Protein AF-A0A9X3LKN4-F1 (afdb_monomer)

InterPro domains:
  IPR026369 CxxC-20-CxxC putative zinc finger [TIGR04104] (4-96)

Organism: NCBI:txid365346

Sequence (99 aa):
MGIQKCERCTHRFSWSKIYKSNTYLYKPIKCSQCGTEHRVLYTSRIVASIMVVLPIYLLGFFLASQWEISTGYTILSMVSIGIISTLILPYVMKYQAIN

Structure (mmCIF, N/CA/C/O backbone):
data_AF-A0A9X3LKN4-F1
#
_entry.id   AF-A0A9X3LKN4-F1
#
loop_
_atom_site.group_PDB
_atom_site.id
_atom_site.type_symbol
_atom_site.label_atom_id
_atom_site.label_alt_id
_atom_site.label_comp_id
_atom_site.label_asym_id
_atom_site.label_entity_id
_atom_site.label_seq_id
_atom_site.pdbx_PDB_ins_code
_atom_site.Cartn_x
_atom_site.Cartn_y
_atom_site.Cartn_z
_atom_site.occupancy
_atom_site.B_iso_or_equiv
_atom_site.auth_seq_id
_atom_site.auth_comp_id
_atom_site.auth_asym_id
_atom_site.auth_atom_id
_atom_site.pdbx_PDB_model_num
ATOM 1 N N . MET A 1 1 ? -16.111 4.108 -2.779 1.00 44.94 1 MET A N 1
ATOM 2 C CA . MET A 1 1 ? -14.979 3.585 -1.979 1.00 44.94 1 MET A CA 1
ATOM 3 C C . MET A 1 1 ? -14.652 4.612 -0.912 1.00 44.94 1 MET A C 1
ATOM 5 O O . MET A 1 1 ? -14.594 5.789 -1.232 1.00 44.94 1 MET A O 1
ATOM 9 N N . GLY A 1 2 ? -14.527 4.210 0.347 1.00 64.69 2 GLY A N 1
ATOM 10 C CA . GLY A 1 2 ? -14.252 5.122 1.455 1.00 64.69 2 GLY A CA 1
ATOM 11 C C . GLY A 1 2 ? -13.383 4.423 2.485 1.00 64.69 2 GLY A C 1
ATOM 12 O O . GLY A 1 2 ? -13.373 3.196 2.541 1.00 64.69 2 GLY A O 1
ATOM 13 N N . ILE A 1 3 ? -12.640 5.200 3.271 1.00 76.12 3 ILE A N 1
ATOM 14 C CA . ILE A 1 3 ? -11.796 4.658 4.336 1.00 76.12 3 ILE A CA 1
ATOM 15 C C . ILE A 1 3 ? -12.630 3.773 5.269 1.00 76.12 3 ILE A C 1
ATOM 17 O O . ILE A 1 3 ? -13.746 4.133 5.657 1.00 76.12 3 ILE A O 1
ATOM 21 N N . GLN A 1 4 ? -12.064 2.616 5.615 1.00 81.50 4 GLN A N 1
ATOM 22 C CA . GLN A 1 4 ? -12.700 1.630 6.477 1.00 81.50 4 GLN A CA 1
ATOM 23 C C . GLN A 1 4 ? -13.086 2.211 7.839 1.00 81.50 4 GLN A C 1
ATOM 25 O O . GLN A 1 4 ? -12.405 3.073 8.408 1.00 81.50 4 GLN A O 1
ATOM 30 N N . LYS A 1 5 ? -14.200 1.707 8.365 1.00 86.81 5 LYS A N 1
ATOM 31 C CA . LYS A 1 5 ? -14.725 2.046 9.687 1.00 86.81 5 LYS A CA 1
ATOM 32 C C . LYS A 1 5 ? -14.560 0.855 10.618 1.00 86.81 5 LYS A C 1
ATOM 34 O O . LYS A 1 5 ? -14.549 -0.289 10.179 1.00 86.81 5 LYS A O 1
ATOM 39 N N . CYS A 1 6 ? -14.465 1.131 11.908 1.00 85.25 6 CYS A N 1
ATOM 40 C CA . CYS A 1 6 ? -14.555 0.110 12.936 1.00 85.25 6 CYS A CA 1
ATOM 41 C C . CYS A 1 6 ? -15.936 -0.562 12.883 1.00 85.25 6 CYS A C 1
ATOM 43 O O . CYS A 1 6 ? -16.952 0.126 12.948 1.00 85.25 6 CYS A O 1
ATOM 45 N N . GLU A 1 7 ? -15.976 -1.892 12.815 1.00 85.56 7 GLU A N 1
ATOM 46 C CA . GLU A 1 7 ? -17.226 -2.669 12.819 1.00 85.56 7 GLU A CA 1
ATOM 47 C C . GLU A 1 7 ? -18.029 -2.506 14.120 1.00 85.56 7 GLU A C 1
ATOM 49 O O . GLU A 1 7 ? -19.251 -2.584 14.095 1.00 85.56 7 GLU A O 1
ATOM 54 N N . ARG A 1 8 ? -17.363 -2.227 15.252 1.00 86.00 8 ARG A N 1
ATOM 55 C CA . ARG A 1 8 ? -18.011 -2.144 16.571 1.00 86.00 8 ARG A CA 1
ATOM 56 C C . ARG A 1 8 ? -18.550 -0.755 16.909 1.00 86.00 8 ARG A C 1
ATOM 58 O O . ARG A 1 8 ? -19.656 -0.641 17.416 1.00 86.00 8 ARG A O 1
ATOM 65 N N . CYS A 1 9 ? -17.768 0.300 16.673 1.00 87.38 9 CYS A N 1
ATOM 66 C CA . CYS A 1 9 ? -18.143 1.669 17.057 1.00 87.38 9 CYS A CA 1
ATOM 67 C C . CYS A 1 9 ? -18.321 2.620 15.872 1.00 87.38 9 CYS A C 1
ATOM 69 O O . CYS A 1 9 ? -18.522 3.814 16.071 1.00 87.38 9 CYS A O 1
ATOM 71 N N . THR A 1 10 ? -18.217 2.126 14.633 1.00 86.69 10 THR A N 1
ATOM 72 C CA . THR A 1 10 ? -18.340 2.900 13.379 1.00 86.69 10 THR A CA 1
ATOM 73 C C . THR A 1 10 ? -17.326 4.037 13.194 1.00 86.69 10 THR A C 1
ATOM 75 O O . THR A 1 10 ? -17.366 4.753 12.189 1.00 86.69 10 THR A O 1
ATOM 78 N N . HIS A 1 11 ? -16.367 4.175 14.115 1.00 87.56 11 HIS A N 1
ATOM 79 C CA . HIS A 1 11 ? -15.295 5.158 14.033 1.00 87.56 11 HIS A CA 1
ATOM 80 C C . HIS A 1 11 ? -14.474 4.952 12.756 1.00 87.56 11 HIS A C 1
ATOM 82 O O . HIS A 1 11 ? -14.018 3.843 12.474 1.00 87.56 11 HIS A O 1
ATOM 88 N N . ARG A 1 12 ? -14.286 6.016 11.970 1.00 86.25 12 ARG A N 1
ATOM 89 C CA . ARG A 1 12 ? -13.453 5.972 10.760 1.00 86.25 12 ARG A CA 1
ATOM 90 C C . ARG A 1 12 ? -11.992 5.831 11.162 1.00 86.25 12 ARG A C 1
ATOM 92 O O . ARG A 1 12 ? -11.500 6.612 11.972 1.00 86.25 12 ARG A O 1
ATOM 99 N N . PHE A 1 13 ? -11.289 4.866 10.578 1.00 85.88 13 PHE A N 1
ATOM 100 C CA . PHE A 1 13 ? -9.840 4.812 10.729 1.00 85.88 13 PHE A CA 1
ATOM 101 C C . PHE A 1 13 ? -9.189 5.988 9.999 1.00 85.88 13 PHE A C 1
ATOM 103 O O . PHE A 1 13 ? -9.772 6.566 9.086 1.00 85.88 13 PHE A O 1
ATOM 110 N N . SER A 1 14 ? -7.973 6.365 10.390 1.00 84.62 14 SER A N 1
ATOM 111 C CA . SER A 1 14 ? -7.188 7.304 9.593 1.00 84.62 14 SER A CA 1
ATOM 112 C C . SER A 1 14 ? -6.488 6.565 8.453 1.00 84.62 14 SER A C 1
ATOM 114 O O . SER A 1 14 ? -6.007 5.441 8.627 1.00 84.62 14 SER A O 1
ATOM 116 N N . TRP A 1 15 ? -6.384 7.219 7.295 1.00 83.69 15 TRP A N 1
ATOM 117 C CA . TRP A 1 15 ? -5.643 6.699 6.141 1.00 83.69 15 TRP A CA 1
ATOM 118 C C . TRP A 1 15 ? -4.203 6.317 6.517 1.00 83.69 15 TRP A C 1
ATOM 120 O O . TRP A 1 15 ? -3.741 5.226 6.194 1.00 83.69 15 TRP A O 1
ATOM 130 N N . SER A 1 16 ? -3.533 7.160 7.311 1.00 81.25 16 SER A N 1
ATOM 131 C CA . SER A 1 16 ? -2.164 6.928 7.788 1.00 81.25 16 SER A CA 1
ATOM 132 C C . SER A 1 16 ? -2.025 5.677 8.658 1.00 81.25 16 SER A C 1
ATOM 134 O O . SER A 1 16 ? -1.005 4.992 8.595 1.00 81.25 16 SER A O 1
ATOM 136 N N . LYS A 1 17 ? -3.046 5.339 9.455 1.00 82.81 17 LYS A N 1
ATOM 137 C CA . LYS A 1 17 ? -3.035 4.154 10.324 1.00 82.81 17 LYS A CA 1
ATOM 138 C C . LYS A 1 17 ? -3.201 2.869 9.518 1.00 82.81 17 LYS A C 1
ATOM 140 O O . LYS A 1 17 ? -2.521 1.888 9.809 1.00 82.81 17 LYS A O 1
ATOM 145 N N . ILE A 1 18 ? -4.041 2.904 8.483 1.00 82.44 18 ILE A N 1
ATOM 146 C CA . ILE A 1 18 ? -4.201 1.811 7.515 1.00 82.44 18 ILE A CA 1
ATOM 147 C C . ILE A 1 18 ? -2.914 1.621 6.708 1.00 82.44 18 ILE A C 1
ATOM 149 O O . ILE A 1 18 ? -2.394 0.510 6.636 1.00 82.44 18 ILE A O 1
ATOM 153 N N . TYR A 1 19 ? -2.353 2.710 6.180 1.00 81.75 19 TYR A N 1
ATOM 154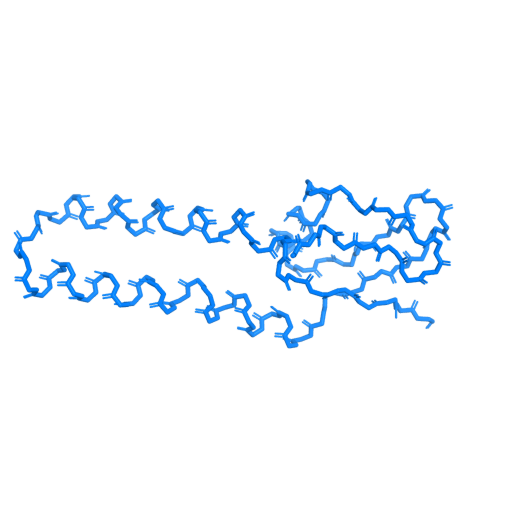 C CA . TYR A 1 19 ? -1.094 2.680 5.442 1.00 81.75 19 TYR A CA 1
ATOM 155 C C . TYR A 1 19 ? 0.041 2.095 6.293 1.00 81.75 19 TYR A C 1
ATOM 157 O O . TYR A 1 19 ? 0.674 1.124 5.891 1.00 81.75 19 TYR A O 1
ATOM 165 N N . LYS A 1 20 ? 0.228 2.591 7.525 1.00 82.50 20 LYS A N 1
ATOM 166 C CA . LYS A 1 20 ? 1.253 2.081 8.447 1.00 82.50 20 LYS A CA 1
ATOM 167 C C . LYS A 1 20 ? 1.038 0.605 8.792 1.00 82.50 20 LYS A C 1
ATOM 169 O O . LYS A 1 20 ? 1.999 -0.153 8.816 1.00 82.50 20 LYS A O 1
ATOM 174 N N . SER A 1 21 ? -0.203 0.183 9.033 1.00 82.38 21 SER A N 1
ATOM 175 C CA . SER A 1 21 ? -0.539 -1.232 9.253 1.00 82.38 21 SER A CA 1
ATOM 176 C C . SER A 1 21 ? -0.104 -2.104 8.076 1.00 82.38 21 SER A C 1
ATOM 178 O O . SER A 1 21 ? 0.510 -3.147 8.287 1.00 82.38 21 SER A O 1
ATOM 180 N N . ASN A 1 22 ? -0.356 -1.649 6.849 1.00 77.75 22 ASN A N 1
ATOM 181 C CA . ASN A 1 22 ? 0.028 -2.359 5.638 1.00 77.75 22 ASN A CA 1
ATOM 182 C C . ASN A 1 22 ? 1.548 -2.434 5.451 1.00 77.75 22 ASN A C 1
ATOM 184 O O . ASN A 1 22 ? 2.076 -3.515 5.207 1.00 77.75 22 ASN A O 1
ATOM 188 N N . THR A 1 23 ? 2.258 -1.314 5.627 1.00 77.38 23 THR A N 1
ATOM 189 C CA . THR A 1 23 ? 3.725 -1.255 5.499 1.00 77.38 23 THR A CA 1
ATOM 190 C C . THR A 1 23 ? 4.435 -2.102 6.561 1.00 77.38 23 THR A C 1
ATOM 192 O O . THR A 1 23 ? 5.465 -2.704 6.277 1.00 77.38 23 THR A O 1
ATOM 195 N N . TYR A 1 24 ? 3.875 -2.216 7.770 1.00 80.88 24 TYR A N 1
ATOM 196 C CA . TYR A 1 24 ? 4.396 -3.073 8.843 1.00 80.88 24 TYR A CA 1
ATOM 197 C C . TYR A 1 24 ? 3.780 -4.486 8.814 1.00 80.88 24 TYR A C 1
ATOM 199 O O . TYR A 1 24 ? 3.206 -4.935 9.806 1.00 80.88 24 TYR A O 1
ATOM 207 N N . LEU A 1 25 ? 3.890 -5.197 7.684 1.00 76.44 25 LEU A N 1
ATOM 208 C CA . LEU A 1 25 ? 3.458 -6.601 7.538 1.00 76.44 25 LEU A CA 1
ATOM 209 C C . LEU A 1 25 ? 1.981 -6.867 7.917 1.00 76.44 25 LEU A C 1
ATOM 211 O O . LEU A 1 25 ? 1.651 -7.878 8.537 1.00 76.44 25 LEU A O 1
ATOM 215 N N . TYR A 1 26 ? 1.059 -5.986 7.524 1.00 78.06 26 TYR A N 1
ATOM 216 C CA . TYR A 1 26 ? -0.378 -6.143 7.807 1.00 78.06 26 TYR A CA 1
ATOM 217 C C . TYR A 1 26 ? -0.712 -6.251 9.309 1.00 78.06 26 TYR A C 1
ATOM 219 O O . TYR A 1 26 ? -1.627 -6.992 9.692 1.00 78.06 26 TYR A O 1
ATOM 227 N N . LYS A 1 27 ? 0.028 -5.534 10.167 1.00 83.00 27 LYS A N 1
ATOM 228 C CA . LYS A 1 27 ? -0.179 -5.547 11.623 1.00 83.00 27 LYS A CA 1
ATOM 229 C C . LYS A 1 27 ? -1.630 -5.171 11.973 1.00 83.00 27 LYS A C 1
ATOM 231 O O . LYS A 1 27 ? -2.152 -4.230 11.367 1.00 83.00 27 LYS A O 1
ATOM 236 N N . PRO A 1 28 ? -2.285 -5.843 12.940 1.00 85.19 28 PRO A N 1
ATOM 237 C CA . PRO A 1 28 ? -3.648 -5.506 13.341 1.00 85.19 28 PRO A CA 1
ATOM 238 C C . PRO A 1 28 ? -3.788 -4.036 13.751 1.00 85.19 28 PRO A C 1
ATOM 240 O O . PRO A 1 28 ? -2.905 -3.454 14.387 1.00 85.19 28 PRO A O 1
ATOM 243 N N . ILE A 1 29 ? -4.913 -3.430 13.386 1.00 87.19 29 ILE A N 1
ATOM 244 C CA . ILE A 1 29 ? -5.255 -2.055 13.738 1.00 87.19 29 ILE A CA 1
ATOM 245 C C . ILE A 1 29 ? -6.131 -2.077 14.983 1.00 87.19 29 ILE A C 1
ATOM 247 O O . ILE A 1 29 ? -7.262 -2.547 14.941 1.00 87.19 29 ILE A O 1
ATOM 251 N N . LYS A 1 30 ? -5.646 -1.491 16.076 1.00 88.50 30 LYS A N 1
ATOM 252 C CA . LYS A 1 30 ? -6.458 -1.265 17.275 1.00 88.50 30 LYS A CA 1
ATOM 253 C C . LYS A 1 30 ? -7.268 0.025 17.154 1.00 88.50 30 LYS A C 1
ATOM 255 O O . LYS A 1 30 ? -6.697 1.089 16.883 1.00 88.50 30 LYS A O 1
ATOM 260 N N . CYS A 1 31 ? -8.582 -0.037 17.350 1.00 87.19 31 CYS A N 1
ATOM 261 C CA . CYS A 1 31 ? -9.450 1.138 17.362 1.00 87.19 31 CYS A CA 1
ATOM 262 C C . CYS A 1 31 ? -9.114 2.043 18.556 1.00 87.19 31 CYS A C 1
ATOM 264 O O . CYS A 1 31 ? -8.997 1.573 19.682 1.00 87.19 31 CYS A O 1
ATOM 266 N N . SER A 1 32 ? -8.959 3.347 18.316 1.00 87.25 32 SER A N 1
ATOM 267 C CA . SER A 1 32 ? -8.658 4.337 19.362 1.00 87.25 32 SER A CA 1
ATOM 268 C C . SER A 1 32 ? -9.852 4.651 20.263 1.00 87.25 32 SER A C 1
ATOM 270 O O . SER A 1 32 ? -9.646 5.145 21.360 1.00 87.25 32 SER A O 1
ATOM 272 N N . GLN A 1 33 ? -11.077 4.382 19.803 1.00 88.19 33 GLN A N 1
ATOM 273 C CA . GLN A 1 33 ? -12.306 4.687 20.542 1.00 88.19 33 GLN A CA 1
ATOM 274 C C . GLN A 1 33 ? -12.779 3.504 21.397 1.00 88.19 33 GLN A C 1
ATOM 276 O O . GLN A 1 33 ? -13.028 3.664 22.582 1.00 88.19 33 GLN A O 1
ATOM 281 N N . CYS A 1 34 ? -12.889 2.305 20.813 1.00 88.50 34 CYS A N 1
ATOM 282 C CA . CYS A 1 34 ? -13.425 1.126 21.512 1.00 88.50 34 CYS A CA 1
ATOM 283 C C . CYS A 1 34 ? -12.378 0.054 21.841 1.00 88.50 34 CYS A C 1
ATOM 285 O O . CYS A 1 34 ? -12.724 -0.980 22.401 1.00 88.50 34 CYS A O 1
ATOM 287 N N . GLY A 1 35 ? -11.117 0.240 21.438 1.00 86.38 35 GLY A N 1
ATOM 288 C CA . GLY A 1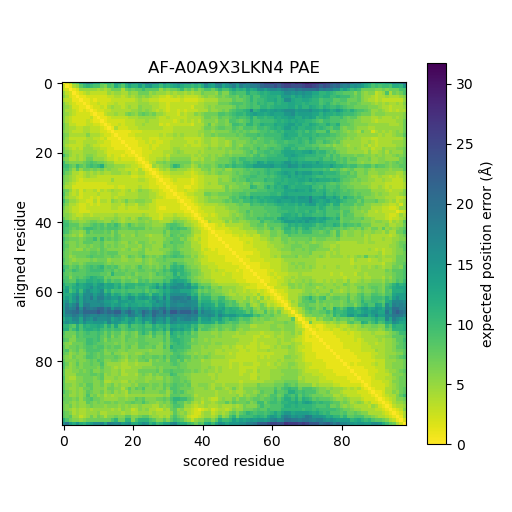 35 ? -10.048 -0.727 21.694 1.00 86.38 35 GLY A CA 1
ATOM 289 C C . GLY A 1 35 ? -10.114 -2.024 20.880 1.00 86.38 35 GLY A C 1
ATOM 290 O O . GLY A 1 35 ? -9.190 -2.822 20.994 1.00 86.38 35 GLY A O 1
ATOM 291 N N . THR A 1 36 ? -11.141 -2.234 20.047 1.00 89.06 36 THR A N 1
ATOM 292 C CA . THR A 1 36 ? -11.282 -3.435 19.206 1.00 89.06 36 THR A CA 1
ATOM 293 C C . THR A 1 36 ? -10.125 -3.564 18.222 1.00 89.06 36 THR A C 1
ATOM 295 O O . THR A 1 36 ? -9.747 -2.587 17.570 1.00 89.06 36 THR A O 1
ATOM 298 N N . GLU A 1 37 ? -9.567 -4.765 18.107 1.00 89.69 37 GLU A N 1
ATOM 299 C CA . GLU A 1 37 ? -8.520 -5.070 17.139 1.00 89.69 37 GLU A CA 1
ATOM 300 C C . GLU A 1 37 ? -9.122 -5.534 15.819 1.00 89.69 37 GLU A C 1
ATOM 302 O O . GLU A 1 37 ? -10.036 -6.351 15.781 1.00 89.69 37 GLU A O 1
ATOM 307 N N . HIS A 1 38 ? -8.595 -5.007 14.721 1.00 86.56 38 HIS A N 1
ATOM 308 C CA . HIS A 1 38 ? -9.034 -5.337 13.378 1.00 86.56 38 HIS A CA 1
ATOM 309 C C . HIS A 1 38 ? -7.871 -5.891 12.569 1.00 86.56 38 HIS A C 1
ATOM 311 O O . HIS A 1 38 ? -6.844 -5.224 12.408 1.00 86.56 38 HIS A O 1
ATOM 317 N N . ARG A 1 39 ? -8.035 -7.089 12.010 1.00 86.44 39 ARG A N 1
ATOM 318 C CA . ARG A 1 39 ? -7.036 -7.694 11.124 1.00 86.44 39 ARG A CA 1
ATOM 319 C C . ARG A 1 39 ? -7.393 -7.481 9.664 1.00 86.44 39 ARG A C 1
ATOM 321 O O . ARG A 1 39 ? -8.565 -7.465 9.291 1.00 86.44 39 ARG A O 1
ATOM 328 N N . VAL A 1 40 ? -6.363 -7.370 8.832 1.00 83.38 40 VAL A N 1
ATOM 329 C CA . VAL A 1 40 ? -6.520 -7.390 7.375 1.00 83.38 40 VAL A CA 1
ATOM 330 C C 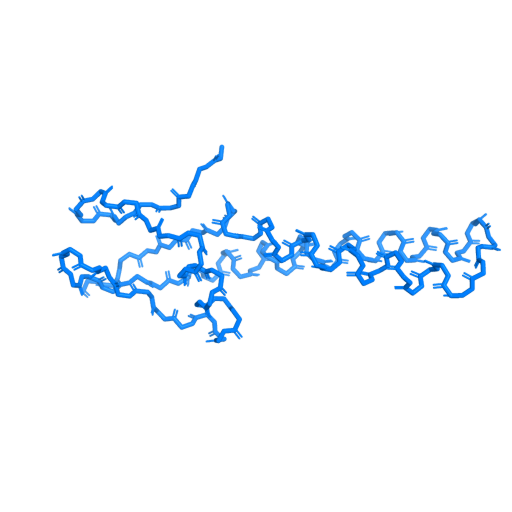. VAL A 1 40 ? -7.006 -8.774 6.954 1.00 83.38 40 V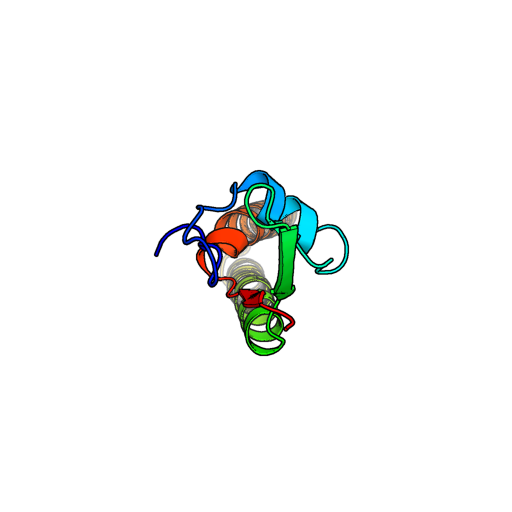AL A C 1
ATOM 332 O O . VAL A 1 40 ? -6.421 -9.786 7.351 1.00 83.38 40 VAL A O 1
ATOM 335 N N . LEU A 1 41 ? -8.055 -8.825 6.136 1.00 82.94 41 LEU A N 1
ATOM 336 C CA . LEU A 1 41 ? -8.530 -10.075 5.546 1.00 82.94 41 LEU A CA 1
ATOM 337 C C . LEU A 1 41 ? -7.495 -10.646 4.570 1.00 82.94 41 LEU A C 1
ATOM 339 O O . LEU A 1 41 ? -6.888 -9.910 3.795 1.00 82.94 41 LEU A O 1
ATOM 343 N N . TYR A 1 42 ? -7.339 -11.972 4.545 1.00 76.94 42 TYR A N 1
ATOM 344 C CA . TYR A 1 42 ? -6.446 -12.635 3.587 1.00 76.94 42 TYR A CA 1
ATOM 345 C C . TYR A 1 42 ? -6.835 -12.323 2.132 1.00 76.94 42 TYR A C 1
ATOM 347 O O . TYR A 1 42 ? -5.975 -12.033 1.304 1.00 76.94 42 TYR A O 1
ATOM 355 N N . THR A 1 43 ? -8.138 -12.250 1.847 1.00 77.81 43 THR A N 1
ATOM 356 C CA . THR A 1 43 ? -8.665 -11.822 0.543 1.00 77.81 43 THR A CA 1
ATOM 357 C C . THR A 1 43 ? -8.230 -10.405 0.178 1.00 77.81 43 THR A C 1
ATOM 359 O O . THR A 1 43 ? -7.866 -10.154 -0.966 1.00 77.81 43 THR A O 1
ATOM 362 N N . SER A 1 44 ? -8.176 -9.481 1.140 1.00 80.12 44 SER A N 1
ATOM 363 C CA . SER A 1 44 ? -7.651 -8.135 0.899 1.00 80.12 44 SER A CA 1
ATOM 364 C C . SER A 1 44 ? -6.156 -8.117 0.612 1.00 80.12 44 SER A C 1
ATOM 366 O O . SER A 1 44 ? -5.728 -7.274 -0.169 1.00 80.12 44 SER A O 1
ATOM 368 N N . ARG A 1 45 ? -5.374 -9.050 1.170 1.00 81.25 45 ARG A N 1
ATOM 369 C CA . ARG A 1 45 ? -3.953 -9.200 0.816 1.00 81.25 45 ARG A CA 1
ATOM 370 C C . ARG A 1 45 ? -3.793 -9.656 -0.633 1.00 81.25 45 ARG A C 1
ATOM 372 O O . ARG A 1 45 ? -3.001 -9.070 -1.357 1.00 81.25 45 ARG A O 1
ATOM 379 N N . ILE A 1 46 ? -4.595 -10.627 -1.076 1.00 82.69 46 ILE A N 1
ATOM 380 C CA . ILE A 1 46 ? -4.592 -11.088 -2.475 1.00 82.69 46 ILE A CA 1
ATOM 381 C C . ILE A 1 46 ? -4.981 -9.950 -3.420 1.00 82.69 46 ILE A C 1
ATOM 383 O O . ILE A 1 46 ? -4.277 -9.694 -4.393 1.00 82.69 46 ILE A O 1
ATOM 387 N N . VAL A 1 47 ? -6.070 -9.235 -3.122 1.00 84.19 47 VAL A N 1
ATOM 388 C CA . VAL A 1 47 ? -6.516 -8.100 -3.944 1.00 84.19 47 VAL A CA 1
ATOM 389 C C . VAL A 1 47 ? -5.438 -7.019 -4.005 1.00 84.19 47 VAL A C 1
ATOM 391 O O . VAL A 1 47 ? -5.159 -6.510 -5.085 1.00 84.19 47 VAL A O 1
ATOM 394 N N . ALA A 1 48 ? -4.790 -6.710 -2.878 1.00 81.62 48 ALA A N 1
ATOM 395 C CA . ALA A 1 48 ? -3.678 -5.767 -2.831 1.00 81.62 48 ALA A CA 1
ATOM 396 C C . ALA A 1 48 ? -2.508 -6.210 -3.722 1.00 81.62 48 ALA A C 1
ATOM 398 O O . ALA A 1 48 ? -2.000 -5.414 -4.507 1.00 81.62 48 ALA A O 1
ATOM 399 N N . SER A 1 49 ? -2.111 -7.483 -3.644 1.00 82.81 49 SER A N 1
ATOM 400 C CA . SER A 1 49 ? -1.042 -8.039 -4.476 1.00 82.81 49 SER A CA 1
ATOM 401 C C . SER A 1 49 ? -1.384 -7.984 -5.962 1.00 82.81 49 SER A C 1
ATOM 403 O O . SER A 1 49 ? -0.569 -7.508 -6.744 1.00 82.81 49 SER A O 1
ATOM 405 N N . ILE A 1 50 ? -2.591 -8.397 -6.357 1.00 86.44 50 ILE A N 1
ATOM 406 C CA . ILE A 1 50 ? -3.037 -8.332 -7.758 1.00 86.44 50 ILE A CA 1
ATOM 407 C C . ILE A 1 50 ? -3.040 -6.880 -8.244 1.00 86.44 50 ILE A C 1
ATOM 409 O O . ILE A 1 50 ? -2.542 -6.594 -9.328 1.00 86.44 50 ILE A O 1
ATOM 413 N N . MET A 1 51 ? -3.535 -5.954 -7.423 1.00 84.50 51 MET A N 1
ATOM 414 C CA . MET A 1 51 ? -3.613 -4.536 -7.766 1.00 84.50 51 MET A CA 1
ATOM 415 C C . MET A 1 51 ? -2.240 -3.882 -7.954 1.00 84.50 51 MET A C 1
ATOM 417 O O . MET A 1 51 ? -2.144 -2.921 -8.703 1.00 84.50 51 MET A O 1
ATOM 421 N N . VAL A 1 52 ? -1.187 -4.384 -7.306 1.00 84.38 52 VAL A N 1
ATOM 422 C CA . VAL A 1 52 ? 0.183 -3.874 -7.485 1.00 84.38 52 VAL A CA 1
ATOM 423 C C . VAL A 1 52 ? 0.898 -4.592 -8.631 1.00 84.38 52 VAL A C 1
ATOM 425 O O . VAL A 1 52 ? 1.516 -3.950 -9.474 1.00 84.38 52 VAL A O 1
ATOM 428 N N . VAL A 1 53 ? 0.818 -5.923 -8.685 1.00 86.56 53 VAL A N 1
ATOM 429 C CA . VAL A 1 53 ? 1.586 -6.737 -9.640 1.00 86.56 53 VAL A CA 1
ATOM 430 C C . VAL A 1 53 ? 1.051 -6.589 -11.059 1.00 86.56 53 VAL A C 1
ATOM 432 O O . VAL A 1 53 ? 1.833 -6.466 -11.997 1.00 86.56 53 VAL A O 1
ATOM 435 N N . LEU A 1 54 ? -0.271 -6.579 -11.230 1.00 87.25 54 LEU A N 1
ATOM 436 C CA . LEU A 1 54 ? -0.898 -6.611 -12.549 1.00 87.25 54 LEU A CA 1
ATOM 437 C C . LEU A 1 54 ? -0.617 -5.331 -13.362 1.00 87.25 54 LEU A C 1
ATOM 439 O O . LEU A 1 54 ? -0.198 -5.465 -14.512 1.00 87.25 54 LEU A O 1
ATOM 443 N N . PRO A 1 55 ? -0.722 -4.106 -12.804 1.00 85.25 55 PRO A N 1
ATOM 444 C CA . PRO A 1 55 ? -0.356 -2.892 -13.533 1.00 85.25 55 PRO A CA 1
ATOM 445 C C . PRO A 1 55 ? 1.134 -2.812 -13.848 1.00 85.25 55 PRO A C 1
ATOM 447 O O . PRO A 1 55 ? 1.493 -2.398 -14.945 1.00 85.25 55 PRO A O 1
ATOM 450 N N . ILE A 1 56 ? 2.000 -3.224 -12.914 1.00 85.06 56 ILE A N 1
ATOM 451 C CA . ILE A 1 56 ? 3.454 -3.220 -13.124 1.00 85.06 56 ILE A CA 1
ATOM 452 C C . ILE A 1 56 ? 3.830 -4.192 -14.241 1.00 85.06 56 ILE A C 1
ATOM 454 O O . ILE A 1 56 ? 4.635 -3.845 -15.099 1.00 85.06 56 ILE A O 1
ATOM 458 N N . TYR A 1 57 ? 3.238 -5.388 -14.252 1.00 85.12 57 TYR A N 1
ATOM 459 C CA . TYR A 1 57 ? 3.494 -6.383 -15.286 1.00 85.12 57 TYR A CA 1
ATOM 460 C C . TYR A 1 57 ? 2.989 -5.916 -16.650 1.00 85.12 57 TYR A C 1
ATOM 462 O O . TYR A 1 57 ? 3.754 -5.925 -17.610 1.00 85.12 57 TYR A O 1
ATOM 470 N N . LEU A 1 58 ? 1.735 -5.454 -16.733 1.00 85.12 58 LEU A N 1
ATOM 471 C CA . LEU A 1 58 ? 1.161 -4.976 -17.989 1.00 85.12 58 LEU A CA 1
ATOM 472 C C . LEU A 1 58 ? 1.947 -3.791 -18.543 1.00 85.12 58 LEU A C 1
ATOM 474 O O . LEU A 1 58 ? 2.359 -3.836 -19.694 1.00 85.12 58 LEU A O 1
ATOM 478 N N . LEU A 1 59 ? 2.190 -2.754 -17.740 1.00 81.50 59 LEU A N 1
ATOM 479 C CA . LEU A 1 59 ? 2.869 -1.548 -18.213 1.00 81.50 59 LEU A CA 1
ATOM 480 C C . LEU A 1 59 ? 4.356 -1.790 -18.436 1.00 81.50 59 LEU A C 1
ATOM 482 O O . LEU A 1 59 ? 4.868 -1.380 -19.466 1.00 81.50 59 LEU A O 1
ATOM 486 N N . GLY A 1 60 ? 5.043 -2.497 -17.539 1.00 78.75 60 GLY A N 1
ATOM 487 C CA . GLY A 1 60 ? 6.452 -2.836 -17.726 1.00 78.75 60 GLY A CA 1
ATOM 488 C C . GLY A 1 60 ? 6.675 -3.649 -18.999 1.00 78.75 60 GLY A C 1
ATOM 489 O O . GLY A 1 60 ? 7.544 -3.306 -19.795 1.00 78.75 60 GLY A O 1
ATOM 490 N N . PHE A 1 61 ? 5.852 -4.674 -19.237 1.00 80.12 61 PHE A N 1
ATOM 491 C CA . PHE A 1 61 ? 5.947 -5.499 -20.438 1.00 80.12 61 PHE A CA 1
ATOM 492 C C . PHE A 1 61 ? 5.551 -4.730 -21.705 1.00 80.12 61 PHE A C 1
ATOM 494 O O . PHE A 1 61 ? 6.309 -4.738 -22.671 1.00 80.12 61 PHE A O 1
ATOM 501 N N . PHE A 1 62 ? 4.415 -4.019 -21.709 1.00 79.69 62 PHE A N 1
ATOM 502 C CA . PHE A 1 62 ? 3.976 -3.258 -22.887 1.00 79.69 62 PHE A CA 1
ATOM 503 C C . PHE A 1 62 ? 4.924 -2.102 -23.226 1.00 79.69 62 PHE A C 1
ATOM 505 O O . PHE A 1 62 ? 5.305 -1.962 -24.386 1.00 79.69 62 PHE A O 1
ATOM 512 N N . LEU A 1 63 ? 5.330 -1.293 -22.242 1.00 73.81 63 LEU A N 1
ATOM 513 C CA . LEU A 1 63 ? 6.193 -0.126 -22.467 1.00 73.81 63 LEU A CA 1
ATOM 514 C C . LEU A 1 63 ? 7.600 -0.542 -22.907 1.00 73.81 63 LEU A C 1
ATOM 516 O O . LEU A 1 63 ? 8.161 0.086 -23.802 1.00 73.81 63 LEU A O 1
ATOM 520 N N . ALA A 1 64 ? 8.154 -1.608 -22.315 1.00 71.19 64 ALA A N 1
ATOM 521 C CA . ALA A 1 64 ? 9.477 -2.100 -22.687 1.00 71.19 64 ALA A CA 1
ATOM 522 C C . ALA A 1 64 ? 9.481 -2.839 -24.034 1.00 71.19 64 ALA A C 1
ATOM 524 O O . ALA A 1 64 ? 10.444 -2.713 -24.782 1.00 71.19 64 ALA A O 1
ATOM 525 N N . SER A 1 65 ? 8.433 -3.612 -24.349 1.00 72.69 65 SER A N 1
ATOM 526 C CA . SER A 1 65 ? 8.403 -4.447 -25.558 1.00 72.69 65 SER A CA 1
ATOM 527 C C . SER A 1 65 ? 7.919 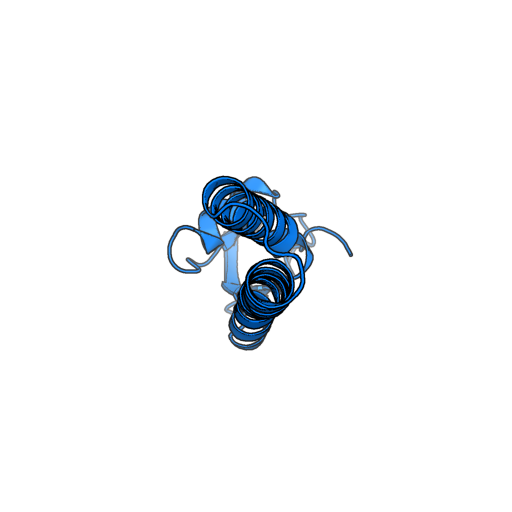-3.717 -26.806 1.00 72.69 65 SER A C 1
ATOM 529 O O . SER A 1 65 ? 8.380 -4.059 -27.889 1.00 72.69 65 SER A O 1
ATOM 531 N N . GLN A 1 66 ? 6.947 -2.808 -26.693 1.00 71.56 66 GLN A N 1
ATOM 532 C CA . GLN A 1 66 ? 6.244 -2.276 -27.868 1.00 71.56 66 GLN A CA 1
ATOM 533 C C . GLN A 1 66 ? 6.673 -0.856 -28.239 1.00 71.56 66 GLN A C 1
ATOM 535 O O . GLN A 1 66 ? 6.506 -0.461 -29.386 1.00 71.56 66 GLN A O 1
ATOM 540 N N . TRP A 1 67 ? 7.139 -0.058 -27.274 1.00 71.44 67 TRP A N 1
ATOM 541 C CA . TRP A 1 67 ? 7.305 1.392 -27.455 1.00 71.44 67 TRP A CA 1
ATOM 542 C C . TRP A 1 67 ? 8.771 1.854 -27.455 1.00 71.44 67 TRP A C 1
ATOM 544 O O . TRP A 1 67 ? 9.009 3.057 -27.500 1.00 71.44 67 TRP A O 1
ATOM 554 N N . GLU A 1 68 ? 9.741 0.929 -27.390 1.00 73.25 68 GLU A N 1
ATOM 555 C CA . GLU A 1 68 ? 11.194 1.211 -27.369 1.00 73.25 68 GLU A CA 1
ATOM 556 C C . GLU A 1 68 ? 11.592 2.356 -26.413 1.00 73.25 68 GLU A C 1
ATOM 558 O O . GLU A 1 68 ? 12.509 3.141 -26.660 1.00 73.25 68 GLU A O 1
ATOM 563 N N . ILE A 1 69 ? 10.878 2.477 -25.291 1.00 77.44 69 ILE A N 1
ATOM 564 C CA . ILE A 1 69 ? 11.116 3.543 -24.323 1.00 77.44 69 ILE A CA 1
ATOM 565 C C . ILE A 1 69 ? 12.458 3.294 -23.633 1.00 77.44 69 ILE A C 1
ATOM 567 O O . ILE A 1 69 ? 12.749 2.184 -23.185 1.00 77.44 69 ILE A O 1
ATOM 571 N N . SER A 1 70 ? 13.260 4.355 -23.494 1.00 84.25 70 SER A N 1
ATOM 572 C CA . SER A 1 70 ? 14.524 4.300 -22.756 1.00 84.25 70 SER A CA 1
ATOM 573 C C . SER A 1 70 ? 14.328 3.701 -21.360 1.00 84.25 70 SER A C 1
ATOM 575 O O . SER A 1 70 ? 13.420 4.084 -20.615 1.00 84.25 70 SER A O 1
ATOM 577 N N . THR A 1 71 ? 15.224 2.785 -20.987 1.00 81.69 71 THR A N 1
ATOM 578 C CA . THR A 1 71 ? 15.186 2.006 -19.741 1.00 81.69 71 THR A CA 1
ATOM 579 C C . THR A 1 71 ? 14.951 2.870 -18.500 1.00 81.69 71 THR A C 1
ATOM 581 O O . THR A 1 71 ? 14.242 2.456 -17.582 1.00 81.69 71 THR A O 1
ATOM 584 N N . GLY A 1 72 ? 15.490 4.094 -18.480 1.00 86.06 72 GLY A N 1
ATOM 585 C CA . GLY A 1 72 ? 15.300 5.031 -17.371 1.00 86.06 72 GLY A CA 1
ATOM 586 C C . GLY A 1 72 ? 13.837 5.433 -17.160 1.00 86.06 72 GLY A C 1
ATOM 587 O O . GLY A 1 72 ? 13.357 5.437 -16.027 1.00 86.06 72 GLY A O 1
ATOM 588 N N . TYR A 1 73 ? 13.101 5.709 -18.238 1.00 84.62 73 TYR A N 1
ATOM 589 C CA . TYR A 1 73 ? 11.684 6.072 -18.161 1.00 84.62 73 TYR A CA 1
ATOM 590 C C . TYR A 1 73 ? 10.809 4.878 -17.779 1.00 84.62 73 TYR A C 1
ATOM 592 O O . TYR A 1 73 ? 9.873 5.034 -16.993 1.00 84.62 73 TYR A O 1
ATOM 600 N N . THR A 1 74 ? 11.141 3.677 -18.260 1.00 84.56 74 THR 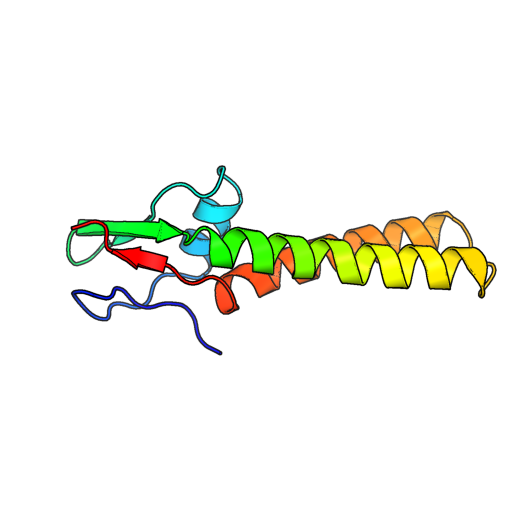A N 1
ATOM 601 C CA . THR A 1 74 ? 10.444 2.445 -1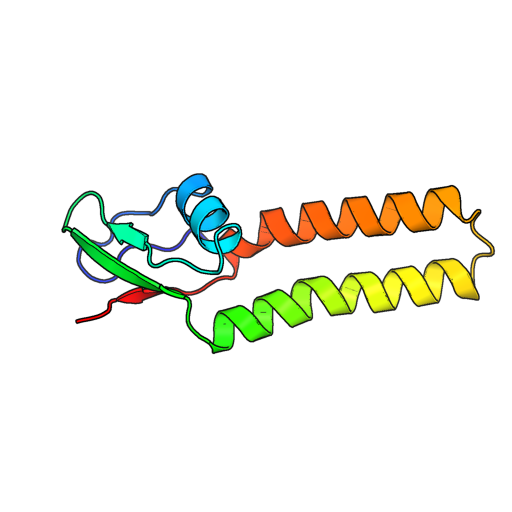7.869 1.00 84.56 74 THR A CA 1
ATOM 602 C C . THR A 1 74 ? 10.571 2.208 -16.365 1.00 84.56 74 THR A C 1
ATOM 604 O O . THR A 1 74 ? 9.556 2.047 -15.687 1.00 84.56 74 THR A O 1
ATOM 607 N N . ILE A 1 75 ? 11.784 2.301 -15.810 1.00 85.31 75 ILE A N 1
ATOM 608 C CA . ILE A 1 75 ? 12.016 2.163 -14.363 1.00 85.31 75 ILE A CA 1
ATOM 609 C C . ILE A 1 75 ? 11.258 3.243 -13.582 1.00 85.31 75 ILE A C 1
ATOM 611 O O . ILE A 1 75 ? 10.572 2.925 -12.608 1.00 85.31 75 ILE A O 1
ATOM 615 N N . LEU A 1 76 ? 11.333 4.504 -14.020 1.00 88.94 76 LEU A N 1
ATOM 616 C CA . LEU A 1 76 ? 10.628 5.606 -13.365 1.00 88.94 76 LEU A CA 1
ATOM 617 C C . LEU A 1 76 ? 9.115 5.352 -13.322 1.00 88.94 76 LEU A C 1
ATOM 619 O O . LEU A 1 76 ? 8.503 5.478 -12.263 1.00 88.94 76 LEU A O 1
ATOM 623 N N . SER A 1 77 ? 8.527 4.923 -14.442 1.00 85.56 77 SER A N 1
ATOM 624 C CA . SER A 1 77 ? 7.096 4.622 -14.528 1.00 85.56 77 SER A CA 1
ATOM 625 C C . SER A 1 77 ? 6.685 3.496 -13.573 1.00 85.56 77 SER A C 1
ATOM 627 O O . SER A 1 77 ? 5.708 3.647 -12.838 1.00 85.56 77 SER A O 1
ATOM 629 N N . MET A 1 78 ? 7.466 2.410 -13.494 1.00 84.56 78 MET A N 1
ATOM 630 C CA . MET A 1 78 ? 7.206 1.289 -12.585 1.00 84.56 78 MET A CA 1
ATOM 631 C C . MET A 1 78 ? 7.223 1.733 -11.118 1.00 84.56 78 MET A C 1
ATOM 633 O O . MET A 1 78 ? 6.339 1.352 -10.347 1.00 84.56 78 MET A O 1
ATOM 637 N N . VAL A 1 79 ? 8.192 2.570 -10.732 1.00 88.19 79 VAL A N 1
ATOM 638 C CA . VAL A 1 79 ? 8.287 3.116 -9.369 1.00 88.19 79 VAL A CA 1
ATOM 639 C C . VAL A 1 79 ? 7.091 4.016 -9.063 1.00 88.19 79 VAL A C 1
ATOM 641 O O . VAL A 1 79 ? 6.454 3.855 -8.019 1.00 88.19 79 VAL A O 1
ATOM 644 N N . SER A 1 80 ? 6.736 4.926 -9.974 1.00 88.38 80 SER A N 1
ATOM 645 C CA . SER A 1 80 ? 5.579 5.811 -9.803 1.00 88.38 80 SER A CA 1
ATOM 646 C C . SER A 1 80 ? 4.279 5.021 -9.633 1.00 88.38 80 SER A C 1
ATOM 648 O O . SER A 1 80 ? 3.496 5.311 -8.728 1.00 88.38 80 SER A O 1
ATOM 650 N N . ILE A 1 81 ? 4.070 3.978 -10.440 1.00 86.31 81 ILE A N 1
ATOM 651 C CA . ILE A 1 81 ? 2.895 3.099 -10.353 1.00 86.31 81 ILE A CA 1
ATOM 652 C C . ILE A 1 81 ? 2.874 2.335 -9.031 1.00 86.31 81 ILE A C 1
ATOM 654 O O . ILE A 1 81 ? 1.816 2.235 -8.406 1.00 86.31 81 ILE A O 1
ATOM 658 N N . GLY A 1 82 ? 4.020 1.821 -8.578 1.00 85.31 82 GLY A N 1
ATOM 659 C CA . GLY A 1 82 ? 4.137 1.162 -7.278 1.00 85.31 82 GLY A CA 1
ATOM 660 C C . GLY A 1 82 ? 3.692 2.081 -6.138 1.00 85.31 82 GLY A C 1
ATOM 661 O O . GLY A 1 82 ? 2.846 1.698 -5.327 1.00 85.31 82 GLY A O 1
ATOM 662 N N . ILE A 1 83 ? 4.177 3.327 -6.130 1.00 86.50 83 ILE A N 1
ATOM 663 C CA . ILE A 1 83 ? 3.795 4.339 -5.136 1.00 86.50 83 ILE A CA 1
ATOM 664 C C . ILE A 1 83 ? 2.288 4.611 -5.201 1.00 86.50 83 ILE A C 1
ATOM 666 O O . ILE A 1 83 ? 1.599 4.470 -4.189 1.00 86.50 83 ILE A O 1
ATOM 670 N N . ILE A 1 84 ? 1.745 4.918 -6.382 1.00 87.38 84 ILE A N 1
ATOM 671 C CA . ILE A 1 84 ? 0.310 5.193 -6.559 1.00 87.38 84 ILE A CA 1
ATOM 672 C C . ILE A 1 84 ? -0.538 4.009 -6.081 1.00 87.38 84 ILE A C 1
ATOM 674 O O . ILE A 1 84 ? -1.499 4.194 -5.334 1.00 87.38 84 ILE A O 1
ATOM 678 N N . SER A 1 85 ? -0.149 2.785 -6.436 1.00 83.56 85 SER A N 1
ATOM 679 C CA . SER A 1 85 ? -0.859 1.571 -6.031 1.00 83.56 85 SER A CA 1
ATOM 680 C C . SER A 1 85 ? -0.898 1.448 -4.508 1.00 83.56 85 SER A C 1
ATOM 682 O O . SER A 1 85 ? -1.974 1.275 -3.936 1.00 83.56 85 SER A O 1
ATOM 684 N N . THR A 1 86 ? 0.240 1.643 -3.827 1.00 80.44 86 THR A N 1
ATOM 685 C CA . THR A 1 86 ? 0.299 1.615 -2.354 1.00 80.44 86 THR A CA 1
ATOM 686 C C . THR A 1 86 ? -0.531 2.710 -1.682 1.00 80.44 86 THR A C 1
ATOM 688 O O . THR A 1 86 ? -1.078 2.472 -0.605 1.00 80.44 86 THR A O 1
ATOM 691 N N . LEU A 1 87 ? -0.692 3.876 -2.316 1.00 82.69 87 LEU A N 1
ATOM 692 C CA . LEU A 1 87 ? -1.540 4.962 -1.811 1.00 82.69 87 LEU A CA 1
ATOM 693 C C . LEU A 1 87 ? -3.041 4.661 -1.950 1.00 82.69 87 LEU A C 1
ATOM 695 O O . LEU A 1 87 ? -3.838 5.144 -1.139 1.00 82.69 87 LEU A O 1
ATOM 699 N N . ILE A 1 88 ? -3.425 3.858 -2.948 1.00 81.88 88 ILE A N 1
ATOM 700 C CA . ILE A 1 88 ? -4.816 3.446 -3.193 1.00 81.88 88 ILE A CA 1
ATOM 701 C C . ILE A 1 88 ? -5.216 2.258 -2.304 1.00 81.88 88 ILE A C 1
ATOM 703 O O . ILE A 1 88 ? -6.382 2.143 -1.916 1.00 81.88 88 ILE A O 1
ATOM 707 N N . LEU A 1 89 ? -4.262 1.409 -1.908 1.00 78.94 89 LEU A N 1
ATOM 708 C CA . LEU A 1 89 ? -4.502 0.233 -1.065 1.00 78.94 89 LEU A CA 1
ATOM 709 C C . LEU A 1 89 ? -5.396 0.487 0.176 1.00 78.94 89 LEU A 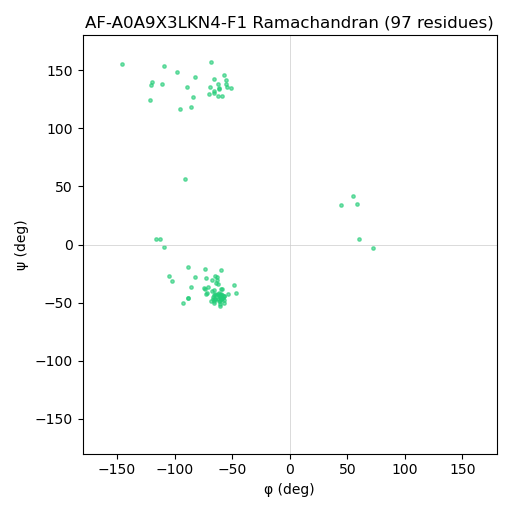C 1
ATOM 711 O O . LEU A 1 89 ? -6.288 -0.331 0.426 1.00 78.94 89 LEU A O 1
ATOM 715 N N . PRO A 1 90 ? -5.255 1.594 0.936 1.00 77.31 90 PRO A N 1
ATOM 716 C CA . PRO A 1 90 ? -6.109 1.893 2.088 1.00 77.31 90 PRO A CA 1
ATOM 717 C C . PRO A 1 90 ? -7.605 2.033 1.786 1.00 77.31 90 PRO A C 1
ATOM 719 O O . PRO A 1 90 ? -8.427 1.884 2.689 1.00 77.31 90 PRO A O 1
ATOM 722 N N . TYR A 1 91 ? -7.966 2.322 0.535 1.00 77.38 91 TYR A N 1
ATOM 723 C CA . TYR A 1 91 ? -9.356 2.453 0.091 1.00 77.38 91 TYR A CA 1
ATOM 724 C C . TYR A 1 91 ? -9.969 1.122 -0.356 1.00 77.38 91 TYR A C 1
ATOM 726 O O . TYR A 1 91 ? -11.194 0.999 -0.410 1.00 77.38 91 TYR A O 1
ATOM 734 N N . VAL A 1 92 ? -9.126 0.139 -0.677 1.00 76.19 92 VAL A N 1
ATOM 735 C CA . VAL A 1 92 ? -9.531 -1.177 -1.193 1.00 76.19 92 VAL A CA 1
ATOM 736 C C . VAL A 1 92 ? -9.472 -2.246 -0.104 1.00 76.19 92 VAL A C 1
ATOM 738 O O . VAL A 1 92 ? -10.279 -3.178 -0.099 1.00 76.19 92 VAL A O 1
ATOM 741 N N . MET A 1 93 ? -8.551 -2.109 0.852 1.00 77.75 93 MET A N 1
ATOM 742 C CA . MET A 1 93 ? -8.418 -3.059 1.948 1.00 77.75 93 MET A CA 1
ATOM 743 C C . MET A 1 93 ? -9.668 -3.113 2.824 1.00 77.75 93 MET A C 1
ATOM 745 O O . MET A 1 93 ? -10.266 -2.097 3.183 1.00 77.75 93 MET A O 1
ATOM 749 N N . LYS A 1 94 ? -10.035 -4.338 3.196 1.00 81.00 94 LYS A N 1
ATOM 750 C CA . LYS A 1 94 ? -11.089 -4.652 4.152 1.00 81.00 94 LYS A CA 1
ATOM 751 C C . LYS A 1 94 ? -10.457 -5.224 5.415 1.00 81.00 94 LYS A C 1
ATOM 753 O O . LYS A 1 94 ? -9.532 -6.040 5.369 1.00 81.00 94 LYS A O 1
ATOM 758 N N . TYR A 1 95 ? -10.984 -4.769 6.538 1.00 81.06 95 TYR A N 1
ATOM 759 C CA . TYR A 1 95 ? -10.551 -5.143 7.872 1.00 81.06 95 TYR A CA 1
ATOM 760 C C . TYR A 1 95 ? -11.728 -5.784 8.594 1.00 81.06 95 TYR A C 1
ATOM 762 O O . TYR A 1 95 ? -12.841 -5.292 8.457 1.00 81.06 95 TYR A O 1
ATOM 770 N N . GLN A 1 96 ? -11.468 -6.839 9.361 1.00 82.31 96 GLN A N 1
ATOM 771 C CA . GLN A 1 96 ? -12.478 -7.521 10.170 1.00 82.31 96 GLN A CA 1
ATOM 772 C C . GLN A 1 96 ? -12.069 -7.467 11.640 1.00 82.31 96 GLN A C 1
ATOM 774 O O . GLN A 1 96 ? -10.882 -7.631 11.951 1.00 82.31 96 GLN A O 1
ATOM 779 N N . ALA A 1 97 ? -13.022 -7.202 12.534 1.00 81.56 97 ALA A N 1
ATOM 780 C CA . ALA A 1 97 ? -12.792 -7.269 13.971 1.00 81.56 97 ALA A CA 1
ATOM 781 C C . ALA A 1 97 ? -12.396 -8.696 14.380 1.00 81.56 97 ALA A C 1
ATOM 783 O O . ALA A 1 97 ? -13.013 -9.673 13.955 1.00 81.56 97 ALA A O 1
ATOM 784 N N . ILE A 1 98 ? -11.357 -8.810 15.204 1.00 78.38 98 ILE A N 1
ATOM 785 C CA . ILE A 1 98 ? -11.081 -10.029 15.962 1.00 78.38 98 ILE A CA 1
ATOM 786 C C . ILE A 1 98 ? -11.915 -9.907 17.238 1.00 78.38 98 ILE A C 1
ATOM 788 O O . ILE A 1 98 ? -11.757 -8.932 17.978 1.00 78.38 98 ILE A O 1
ATOM 792 N N . ASN A 1 99 ? -12.848 -10.838 17.423 1.00 55.59 99 ASN A N 1
ATOM 793 C CA . ASN A 1 99 ? -13.693 -10.928 18.611 1.00 55.59 99 ASN A CA 1
ATOM 794 C C . ASN A 1 99 ? -13.011 -11.797 19.667 1.00 55.59 99 ASN A C 1
ATOM 796 O O . ASN A 1 99 ? -12.450 -12.840 19.258 1.00 55.59 99 ASN A O 1
#

Radius of gyration: 16.67 Å; Cα contacts (8 Å, |Δi|>4): 121; chains: 1; bounding box: 34×20×50 Å

Nearest PDB structures (foldseek):
  8b6h-assembly1_EG  TM=5.469E-01  e=3.187E+00  Tetrahymena thermophila SB210
  5zk8-assembly1_A  TM=5.377E-01  e=9.354E+00  Homo sapiens
  6cm4-assembly1_A  TM=5.074E-01  e=7.261E+00  Homo sapiens

Solvent-accessible surface area (backbone atoms only — not comparable to fu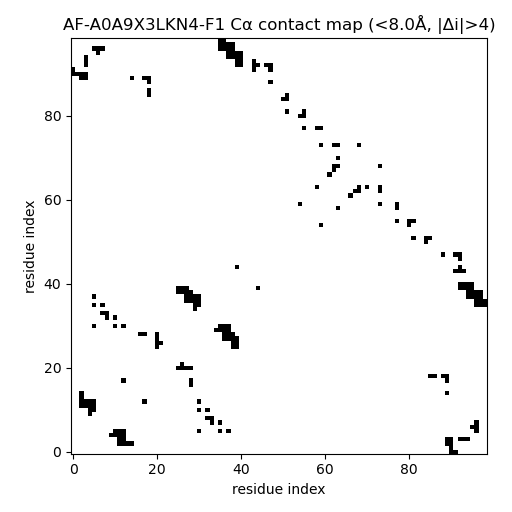ll-atom values): 5654 Å² total; per-residue (Å²): 130,58,68,50,52,40,89,87,77,60,49,68,55,54,66,70,58,47,46,49,22,52,75,56,79,49,42,64,47,63,40,90,87,80,61,49,38,25,35,65,38,71,68,33,52,52,52,49,47,50,61,45,49,51,55,44,50,52,49,51,51,48,43,56,72,74,61,74,51,58,67,68,60,53,53,51,51,47,52,53,50,50,52,53,37,62,69,49,38,47,49,69,48,48,68,43,72,63,130

Mean predicted aligned error: 6.92 Å

Secondary structure (DSSP, 8-state):
----B-TTT-PBPPHHHHHHHHHTTTPPEEPTTT--EEEEPHHHHHHHHHHHHHHHHHHHHHHHHHS---HHHHHHHHHHHHHHHHHHHHHH--EEE--

Foldseek 3Di:
DDFDADPPPRHGDDLVQLLVCVVVVQPWRQDPPPRWTKGWDPVLVVVLCCLLPVCLCVQLCCCVPPVVDPPVVSVVVNVVSNVVSSSCSSVRIDIDTDD

pLDDT: mean 81.9, std 6.55, range [44.94, 89.69]